Protein AF-A0A925UGK7-F1 (afdb_monomer)

Foldseek 3Di:
DDDDDDDDPPPVVVVVVVVVVVVVVVVVVVVVVVVVVVVVCVVCVVVCVVQPPCLAVDPDDDPPVVDHHCVVVVVVVVVVVVVCCVVVVVVVVVVVCCLPPPDDPVPNVVVVVVVVVVVVDDD

Sequence (123 aa):
MSRPPAPRKSAAWADSVFSFFAHAAAVLTLALLAGIIGSLVIGAAPAIREYGLSFLWRSDWDPVKNSYGGLVMIYGTLMTSLIALIIAVPVSFGIALFLTELSPAWLKRPLGIAVELLAAVPS

Mean predicted aligned error: 9.55 Å

Radius of gyration: 25.14 Å; Cα contacts (8 Å, |Δi|>4): 40; chains: 1; bounding box: 39×37×85 Å

pLDDT: mean 87.25, std 9.52, range [44.91, 98.12]

Secondary structure (DSSP, 8-state):
-PPPPPPP---HHHHHHHHHHHHHHHHHHHHHHHHHHHHHHHHHHHHHHHH-GGGGT---EETTTTEE-SHHHHHHHHHHHHHHHHHHHHHHHHHHHIIIII--HHHHHHHHHHHHHHHHS--

Structure (mmCIF, N/CA/C/O backbone):
data_AF-A0A925UGK7-F1
#
_entry.id   AF-A0A925UGK7-F1
#
loop_
_atom_site.group_PDB
_atom_site.id
_atom_site.type_symbol
_atom_site.label_atom_id
_atom_site.label_alt_id
_atom_site.label_comp_id
_atom_site.label_asym_id
_atom_site.label_entity_id
_atom_site.label_seq_id
_atom_site.pdbx_PDB_ins_code
_atom_site.Cartn_x
_atom_site.Cartn_y
_atom_site.Cartn_z
_atom_site.occupancy
_atom_site.B_iso_or_equiv
_atom_site.auth_seq_id
_atom_site.auth_comp_id
_atom_site.auth_asym_id
_atom_site.auth_atom_id
_atom_site.pdbx_PDB_model_num
ATOM 1 N N . MET A 1 1 ? 6.454 -13.498 -52.686 1.00 60.78 1 MET A N 1
ATOM 2 C CA . MET A 1 1 ? 5.088 -13.580 -52.122 1.00 60.78 1 MET A CA 1
ATOM 3 C C . MET A 1 1 ? 5.035 -14.749 -51.146 1.00 60.78 1 MET A C 1
ATOM 5 O O . MET A 1 1 ? 4.914 -15.889 -51.576 1.00 60.78 1 MET A O 1
ATOM 9 N N . SER A 1 2 ? 5.231 -14.497 -49.851 1.00 71.00 2 SER A N 1
ATOM 10 C CA . SER A 1 2 ? 5.095 -15.504 -48.789 1.00 71.00 2 SER A CA 1
ATOM 11 C C . SER A 1 2 ? 3.617 -15.648 -48.414 1.00 71.00 2 SER A C 1
ATOM 13 O O . SER A 1 2 ? 2.928 -14.654 -48.195 1.00 71.00 2 SER A O 1
ATOM 15 N N . ARG A 1 3 ? 3.105 -16.884 -48.397 1.00 67.12 3 ARG A N 1
ATOM 16 C CA . ARG A 1 3 ? 1.723 -17.178 -47.985 1.00 67.12 3 ARG A CA 1
ATOM 17 C C . ARG A 1 3 ? 1.535 -16.811 -46.504 1.00 67.12 3 ARG A C 1
ATOM 19 O O . ARG A 1 3 ? 2.433 -17.110 -45.715 1.00 67.12 3 ARG A O 1
ATOM 26 N N . PRO A 1 4 ? 0.402 -16.204 -46.111 1.00 73.69 4 PRO A N 1
ATOM 27 C CA . PRO A 1 4 ? 0.128 -15.936 -44.706 1.00 73.69 4 PRO A CA 1
ATOM 28 C C . PRO A 1 4 ? 0.008 -17.259 -43.925 1.00 73.69 4 PRO A C 1
ATOM 30 O O . PRO A 1 4 ? -0.522 -18.239 -44.462 1.00 73.69 4 PRO A O 1
ATOM 33 N N . PRO A 1 5 ? 0.511 -17.320 -42.679 1.00 73.88 5 PRO A N 1
ATOM 34 C CA . PRO A 1 5 ? 0.378 -18.499 -41.834 1.00 73.88 5 PRO A CA 1
ATOM 35 C C . PRO A 1 5 ? -1.102 -18.793 -41.556 1.00 73.88 5 PRO A C 1
ATOM 37 O O . PRO A 1 5 ? -1.892 -17.885 -41.299 1.00 73.88 5 PRO A O 1
ATOM 40 N N . ALA A 1 6 ? -1.480 -20.071 -41.623 1.00 71.31 6 ALA A N 1
ATOM 41 C CA . ALA A 1 6 ? -2.848 -20.504 -41.365 1.00 71.31 6 ALA A CA 1
ATOM 42 C C . ALA A 1 6 ? -3.254 -20.185 -39.910 1.00 71.31 6 ALA A C 1
ATOM 44 O O . ALA A 1 6 ? -2.455 -20.419 -38.996 1.00 71.31 6 ALA A O 1
ATOM 45 N N . PRO A 1 7 ? -4.479 -19.684 -39.667 1.00 66.81 7 PRO A N 1
ATOM 46 C CA . PRO A 1 7 ? -4.941 -19.389 -38.318 1.00 66.81 7 PRO A CA 1
ATOM 47 C C . PRO A 1 7 ? -4.969 -20.681 -37.493 1.00 66.81 7 PRO A C 1
ATOM 49 O O . PRO A 1 7 ? -5.661 -21.644 -37.835 1.00 66.81 7 PRO A O 1
ATOM 52 N N . ARG A 1 8 ? -4.199 -20.713 -36.399 1.00 65.69 8 ARG A N 1
ATOM 53 C CA . ARG A 1 8 ? -4.307 -21.771 -35.388 1.00 65.69 8 ARG A CA 1
ATOM 54 C C . ARG A 1 8 ? -5.726 -21.718 -34.833 1.00 65.69 8 ARG A C 1
ATOM 56 O O . ARG A 1 8 ? -6.124 -20.701 -34.274 1.00 65.69 8 ARG A O 1
ATOM 63 N N . LYS A 1 9 ? -6.485 -22.805 -34.987 1.00 62.62 9 LYS A N 1
ATOM 64 C CA . LYS A 1 9 ? -7.765 -22.975 -34.297 1.00 62.62 9 LYS A CA 1
ATOM 65 C C . LYS A 1 9 ? -7.461 -23.026 -32.801 1.00 62.62 9 LYS A C 1
ATOM 67 O O . LYS A 1 9 ? -7.065 -24.077 -32.303 1.00 62.62 9 LYS A O 1
ATOM 72 N N . SER A 1 10 ? -7.572 -21.884 -32.120 1.00 64.75 10 SER A N 1
ATOM 73 C CA . SER A 1 10 ? -7.660 -21.868 -30.664 1.00 64.75 10 SER A CA 1
ATOM 74 C C . SER A 1 10 ? -8.766 -22.843 -30.288 1.00 64.75 10 SER A C 1
ATOM 76 O O . SER A 1 10 ? -9.865 -22.797 -30.852 1.00 64.75 10 SER A O 1
ATOM 78 N N . ALA A 1 11 ? -8.454 -23.809 -29.434 1.00 75.19 11 ALA A N 1
ATOM 79 C CA . ALA A 1 11 ? -9.460 -24.750 -29.007 1.00 75.19 11 ALA A CA 1
ATOM 80 C C . ALA A 1 11 ? -10.400 -23.983 -28.069 1.00 75.19 11 ALA A C 1
ATOM 82 O O . ALA A 1 11 ? -10.007 -23.647 -26.960 1.00 75.19 11 ALA A O 1
ATOM 83 N N . ALA A 1 12 ? -11.626 -23.683 -28.509 1.00 77.44 12 ALA A N 1
ATOM 84 C CA . ALA A 1 12 ? -12.571 -22.826 -27.777 1.00 77.44 12 ALA A CA 1
ATOM 85 C C . ALA A 1 12 ? -12.832 -23.276 -26.318 1.00 77.44 12 ALA A C 1
ATOM 87 O O . ALA A 1 12 ? -13.182 -22.468 -25.456 1.00 77.44 12 ALA A O 1
ATOM 88 N N . TRP A 1 13 ? -12.623 -24.565 -26.024 1.00 86.06 13 TRP A N 1
ATOM 89 C CA . TRP A 1 13 ? -12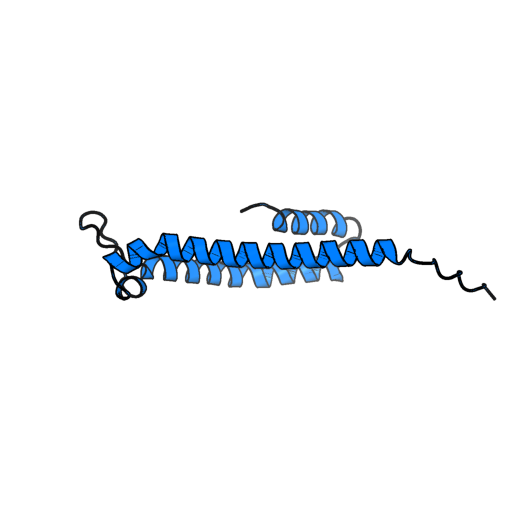.681 -25.109 -24.667 1.00 86.06 13 TRP A CA 1
ATOM 90 C C . TRP A 1 13 ? -11.524 -24.617 -23.784 1.00 86.06 13 TRP A C 1
ATOM 92 O O . TRP A 1 13 ? -11.744 -24.324 -22.613 1.00 86.06 13 TRP A O 1
ATOM 102 N N . ALA A 1 14 ? -10.316 -24.481 -24.337 1.00 87.44 14 ALA A N 1
ATOM 103 C CA . ALA A 1 14 ? -9.142 -23.993 -23.624 1.00 87.44 14 ALA A CA 1
ATOM 104 C C . ALA A 1 14 ? -9.305 -22.513 -23.255 1.00 87.44 14 ALA A C 1
ATOM 106 O O . ALA A 1 14 ? -9.046 -22.145 -22.112 1.00 87.44 14 ALA A O 1
ATOM 107 N N . ASP A 1 15 ? -9.831 -21.696 -24.173 1.00 90.00 15 ASP A N 1
ATOM 108 C CA . ASP A 1 15 ? -10.148 -20.288 -23.897 1.00 90.00 15 ASP A CA 1
ATOM 109 C C . ASP A 1 15 ? -11.210 -20.152 -22.794 1.00 90.00 15 ASP A C 1
ATOM 111 O O . ASP A 1 15 ? -11.089 -19.310 -21.903 1.00 90.00 15 ASP A O 1
ATOM 115 N N . SER A 1 16 ? -12.224 -21.023 -22.800 1.00 88.00 16 SER A N 1
ATOM 116 C CA . SER A 1 16 ? -13.274 -21.031 -21.770 1.00 88.00 16 SER A CA 1
ATOM 117 C C . SER A 1 16 ? -12.726 -21.416 -20.393 1.00 88.00 16 SER A C 1
ATOM 119 O O . SER A 1 16 ? -13.022 -20.756 -19.397 1.00 88.00 16 SER A O 1
ATOM 121 N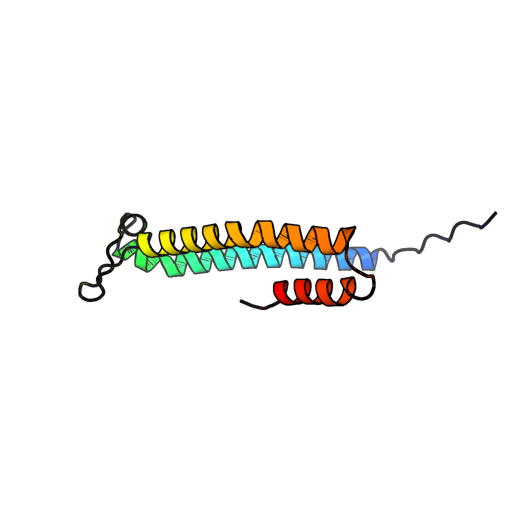 N . VAL A 1 17 ? -11.892 -22.460 -20.331 1.00 94.25 17 VAL A N 1
ATOM 122 C CA . VAL A 1 17 ? -11.243 -22.912 -19.092 1.00 94.25 17 VAL A CA 1
ATOM 123 C C . VAL A 1 17 ? -10.298 -21.838 -18.554 1.00 94.25 17 VAL A C 1
ATOM 125 O O . VAL A 1 17 ? -10.355 -21.510 -17.370 1.00 94.25 17 VAL A O 1
ATOM 128 N N . PHE A 1 18 ? -9.470 -21.242 -19.416 1.00 93.56 18 PHE A N 1
ATOM 129 C CA . PHE A 1 18 ? -8.572 -20.154 -19.036 1.00 93.56 18 PHE A CA 1
ATOM 130 C C . PHE A 1 18 ? -9.344 -18.953 -18.481 1.00 93.56 18 PHE A C 1
ATOM 132 O O . PHE A 1 18 ? -9.010 -18.455 -17.407 1.00 93.56 18 PHE A O 1
ATOM 139 N N . SER A 1 19 ? -10.407 -18.523 -19.168 1.00 92.12 19 SER A N 1
ATOM 140 C CA . SER A 1 19 ? -11.248 -17.409 -18.722 1.00 92.12 19 SER A CA 1
ATOM 141 C C . SER A 1 19 ? -11.881 -17.678 -17.355 1.00 92.12 19 SER A C 1
ATOM 143 O O . SER A 1 19 ? -11.882 -16.791 -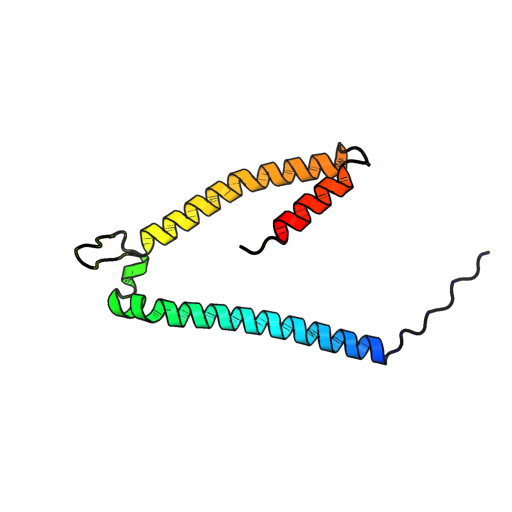16.501 1.00 92.12 19 SER A O 1
ATOM 145 N N . PHE A 1 20 ? -12.358 -18.903 -17.110 1.00 96.56 20 PHE A N 1
ATOM 146 C CA . PHE A 1 20 ? -12.898 -19.296 -15.809 1.00 96.56 20 PHE A CA 1
ATOM 147 C C . PHE A 1 20 ? -11.848 -19.191 -14.697 1.00 96.56 20 PHE A C 1
ATOM 149 O O . PHE A 1 20 ? -12.112 -18.563 -13.674 1.00 96.56 20 PHE A O 1
ATOM 156 N N . PHE A 1 21 ? -10.646 -19.744 -14.898 1.00 97.56 21 PHE A N 1
ATOM 157 C CA . PHE A 1 21 ? -9.566 -19.648 -13.910 1.00 97.56 21 PHE A CA 1
ATOM 158 C C . PHE A 1 21 ? -9.116 -18.205 -13.677 1.00 97.56 21 PHE A C 1
ATOM 160 O O . PHE A 1 21 ? -8.902 -17.818 -12.530 1.00 97.56 21 PHE A O 1
ATOM 167 N N . ALA A 1 22 ? -9.014 -17.395 -14.733 1.00 96.31 22 ALA A N 1
ATOM 168 C CA . ALA A 1 22 ? -8.665 -15.983 -14.620 1.00 96.31 22 ALA A CA 1
ATOM 169 C C . ALA A 1 22 ? -9.709 -15.204 -13.801 1.00 96.31 22 ALA A C 1
ATOM 171 O O . ALA A 1 22 ? -9.348 -14.460 -12.888 1.00 96.31 22 ALA A O 1
ATOM 172 N N . HIS A 1 23 ? -11.003 -15.425 -14.058 1.00 96.38 23 HIS A N 1
ATOM 173 C CA . HIS A 1 23 ? -12.081 -14.826 -13.267 1.00 96.38 23 HIS A CA 1
ATOM 174 C C . HIS A 1 23 ? -12.078 -15.331 -11.823 1.00 96.38 23 HIS A C 1
ATOM 176 O O . HIS A 1 23 ? -12.202 -14.529 -10.900 1.00 96.38 23 HIS A O 1
ATOM 182 N N . ALA A 1 24 ? -11.893 -16.634 -11.605 1.00 97.69 24 ALA A N 1
ATOM 183 C CA . ALA A 1 24 ? -11.813 -17.210 -10.269 1.00 97.69 24 ALA A CA 1
ATOM 184 C C . ALA A 1 24 ? -10.637 -16.627 -9.471 1.00 97.69 24 ALA A C 1
ATOM 186 O O . ALA A 1 24 ? -10.813 -16.278 -8.308 1.00 97.69 24 ALA A O 1
ATOM 187 N N . ALA A 1 25 ? -9.468 -16.448 -10.093 1.00 97.31 25 ALA A N 1
ATOM 188 C CA . ALA A 1 25 ? -8.304 -15.820 -9.470 1.00 97.31 25 ALA A CA 1
ATOM 189 C C . ALA A 1 25 ? -8.556 -14.344 -9.120 1.00 97.31 25 ALA A C 1
ATOM 191 O O . ALA A 1 25 ? -8.188 -13.896 -8.031 1.00 97.31 25 ALA A O 1
ATOM 192 N N . ALA A 1 26 ? -9.228 -13.596 -10.001 1.00 97.12 26 ALA A N 1
ATOM 193 C CA . ALA A 1 26 ? -9.613 -12.213 -9.732 1.00 97.12 26 ALA A CA 1
ATOM 194 C C . ALA A 1 26 ? -10.599 -12.121 -8.555 1.00 97.12 26 ALA A C 1
ATOM 196 O O . ALA A 1 26 ? -10.378 -11.352 -7.620 1.00 97.12 26 ALA A O 1
ATOM 197 N N . VAL A 1 27 ? -11.649 -12.952 -8.555 1.00 97.94 27 VAL A N 1
ATOM 198 C CA . VAL A 1 27 ? -12.635 -13.021 -7.464 1.00 97.94 27 VAL A CA 1
ATOM 199 C C . VAL A 1 27 ? -11.978 -13.452 -6.156 1.00 97.94 27 VAL A C 1
ATOM 201 O O . VAL A 1 27 ? -12.244 -12.848 -5.122 1.00 97.94 27 VAL A O 1
ATOM 204 N N . LEU A 1 28 ? -11.087 -14.445 -6.191 1.00 97.88 28 LEU A N 1
ATOM 205 C CA . LEU A 1 28 ? -10.343 -14.900 -5.020 1.00 97.88 28 LEU A CA 1
ATOM 206 C C . LEU A 1 28 ? -9.476 -13.778 -4.444 1.00 97.88 28 LEU A C 1
ATOM 208 O O . LEU A 1 28 ? -9.510 -13.548 -3.242 1.00 97.88 28 LEU A O 1
ATOM 212 N N . THR A 1 29 ? -8.742 -13.051 -5.288 1.00 96.69 29 THR A N 1
ATOM 213 C CA . THR A 1 29 ? -7.915 -11.913 -4.854 1.00 96.69 29 THR A CA 1
ATOM 214 C C . THR A 1 29 ? -8.766 -10.832 -4.188 1.00 96.69 29 THR A C 1
ATOM 216 O O . THR A 1 29 ? -8.419 -10.345 -3.113 1.00 96.69 29 THR A O 1
ATOM 219 N N . LEU A 1 30 ? -9.915 -10.489 -4.780 1.00 97.38 30 LEU A N 1
ATOM 220 C CA . LEU A 1 30 ? -10.853 -9.529 -4.191 1.00 97.38 30 LEU A CA 1
ATOM 221 C C . LEU A 1 30 ? -11.435 -10.032 -2.864 1.00 97.38 30 LEU A C 1
ATOM 223 O O . LEU A 1 30 ? -11.529 -9.266 -1.906 1.00 97.38 30 LEU A O 1
ATOM 227 N N . ALA A 1 31 ? -11.790 -11.315 -2.781 1.00 98.00 31 ALA A N 1
ATOM 228 C CA . ALA A 1 31 ? -12.298 -11.932 -1.561 1.00 98.00 31 ALA A CA 1
ATOM 229 C C . ALA A 1 31 ? -11.240 -11.953 -0.448 1.00 98.00 31 ALA A C 1
ATOM 231 O O . ALA A 1 31 ? -11.561 -11.659 0.701 1.00 98.00 31 ALA A O 1
ATOM 232 N N . LEU A 1 32 ? -9.978 -12.238 -0.782 1.00 97.56 32 LEU A N 1
ATOM 233 C CA . LEU A 1 32 ? -8.856 -12.163 0.153 1.00 97.56 32 LEU A CA 1
ATOM 234 C C . LEU A 1 32 ? -8.648 -10.736 0.654 1.00 97.56 32 LEU A C 1
ATOM 236 O O . LEU A 1 32 ? -8.524 -10.538 1.858 1.00 97.56 32 LEU A O 1
ATOM 240 N N . LEU A 1 33 ? -8.676 -9.737 -0.233 1.00 97.31 33 LEU A N 1
ATOM 241 C CA . LEU A 1 33 ? -8.574 -8.331 0.159 1.00 97.31 33 LEU A CA 1
ATOM 242 C C . LEU A 1 33 ? -9.703 -7.940 1.126 1.00 97.31 33 LEU A C 1
ATOM 244 O O . LEU A 1 33 ? -9.444 -7.356 2.177 1.00 97.31 33 LEU A O 1
ATOM 248 N N . ALA A 1 34 ? -10.945 -8.314 0.811 1.00 97.50 34 ALA A N 1
ATOM 249 C CA . ALA A 1 34 ? -12.088 -8.094 1.692 1.00 97.50 34 ALA A CA 1
ATOM 250 C C . ALA A 1 34 ? -11.930 -8.826 3.038 1.00 97.50 34 ALA A C 1
ATOM 252 O O . ALA A 1 34 ? -12.234 -8.258 4.086 1.00 97.50 34 ALA A O 1
ATOM 253 N N . GLY A 1 35 ? -11.404 -10.053 3.024 1.00 97.56 35 GLY A N 1
ATOM 254 C CA . GLY A 1 35 ? -11.097 -10.834 4.220 1.00 97.56 35 GLY A CA 1
ATOM 255 C C . GLY A 1 35 ? -10.034 -10.178 5.101 1.00 97.56 35 GLY A C 1
ATOM 256 O O . GLY A 1 35 ? -10.223 -10.090 6.312 1.00 97.56 35 GLY A O 1
ATOM 257 N N . ILE A 1 36 ? -8.958 -9.652 4.509 1.00 96.81 36 ILE A N 1
ATOM 258 C CA . ILE A 1 36 ? -7.905 -8.910 5.219 1.00 96.81 36 ILE A CA 1
ATOM 259 C C . ILE A 1 36 ? -8.489 -7.651 5.865 1.00 96.81 36 ILE A C 1
ATOM 261 O O . ILE A 1 36 ? -8.260 -7.410 7.050 1.00 96.81 36 ILE A O 1
ATOM 265 N N . ILE A 1 37 ? -9.291 -6.878 5.125 1.00 96.06 37 ILE A N 1
ATOM 266 C CA . ILE A 1 37 ? -9.969 -5.688 5.659 1.00 96.06 37 ILE A CA 1
ATOM 267 C C . ILE A 1 37 ? -10.886 -6.076 6.825 1.00 96.06 37 ILE A C 1
ATOM 269 O O . ILE A 1 37 ? -10.824 -5.461 7.888 1.00 96.06 37 ILE A O 1
ATOM 273 N N . GLY A 1 38 ? -11.699 -7.123 6.661 1.00 96.94 38 GLY A N 1
ATOM 274 C CA . GLY A 1 38 ? -12.577 -7.628 7.717 1.00 96.94 38 GLY A CA 1
ATOM 275 C C . GLY A 1 38 ? -11.802 -8.060 8.963 1.00 96.94 38 GLY A C 1
ATOM 276 O O . GLY A 1 38 ? -12.145 -7.656 10.073 1.00 96.94 38 GLY A O 1
ATOM 277 N N . SER A 1 39 ? -10.715 -8.811 8.785 1.00 95.75 39 SER A N 1
ATOM 278 C CA . SER A 1 39 ? -9.825 -9.236 9.869 1.00 95.75 39 SER A CA 1
ATOM 279 C C . SER A 1 39 ? -9.217 -8.045 10.608 1.00 95.75 39 SER A C 1
ATOM 281 O O . SER A 1 39 ? -9.171 -8.046 11.838 1.00 95.75 39 SER A O 1
ATOM 283 N N . LEU A 1 40 ? -8.778 -7.014 9.882 1.00 93.88 40 LEU A N 1
ATOM 284 C CA . LEU A 1 40 ? -8.203 -5.808 10.471 1.00 93.88 40 LEU A CA 1
ATOM 285 C C . LEU A 1 40 ? -9.241 -5.037 11.295 1.00 93.88 40 LEU A C 1
ATOM 287 O O . LEU A 1 40 ? -8.949 -4.622 12.413 1.00 93.88 40 LEU A O 1
ATOM 291 N N . VAL A 1 41 ? -10.464 -4.889 10.780 1.00 92.00 41 VAL A N 1
ATOM 292 C CA . VAL A 1 41 ? -11.560 -4.213 11.492 1.00 92.00 41 VAL A CA 1
ATOM 293 C C . VAL A 1 41 ? -11.934 -4.967 12.767 1.00 92.00 41 VAL A C 1
ATOM 295 O O . VAL A 1 41 ? -12.078 -4.348 13.820 1.00 92.00 41 VAL A O 1
ATOM 298 N N . ILE A 1 42 ? -12.052 -6.297 12.703 1.00 94.69 42 ILE A N 1
ATOM 299 C CA . ILE A 1 42 ? -12.362 -7.131 13.873 1.00 94.69 42 ILE A CA 1
ATOM 300 C C . ILE A 1 42 ? -11.229 -7.053 14.905 1.00 94.69 42 ILE A C 1
ATOM 302 O O . ILE A 1 42 ? -11.505 -6.880 16.090 1.00 94.69 42 ILE A O 1
ATOM 306 N N . GLY A 1 43 ? -9.969 -7.122 14.465 1.00 89.88 43 GLY A N 1
ATOM 307 C CA . GLY A 1 43 ? -8.798 -7.016 15.339 1.00 89.88 43 GLY A CA 1
ATOM 308 C C . GLY A 1 43 ? -8.634 -5.636 15.985 1.00 89.88 43 GLY A C 1
ATOM 309 O O . GLY A 1 43 ? -8.219 -5.546 17.137 1.00 89.88 43 GLY A O 1
ATOM 310 N N . ALA A 1 44 ? -9.003 -4.561 15.283 1.00 86.88 44 ALA A N 1
ATOM 311 C CA . ALA A 1 44 ? -8.931 -3.190 15.792 1.00 86.88 44 ALA A CA 1
ATOM 312 C C . ALA A 1 44 ? -10.138 -2.790 16.663 1.00 86.88 44 ALA A C 1
ATOM 314 O O . ALA A 1 44 ? -10.045 -1.849 17.455 1.00 86.88 44 ALA A O 1
ATOM 315 N N . ALA A 1 45 ? -11.274 -3.487 16.546 1.00 87.81 45 ALA A N 1
ATOM 316 C CA . ALA A 1 45 ? -12.507 -3.135 17.247 1.00 87.81 45 ALA A CA 1
ATOM 317 C C . ALA A 1 45 ? -12.371 -3.047 18.784 1.00 87.81 45 ALA A C 1
ATOM 319 O O . ALA A 1 45 ? -12.918 -2.094 19.343 1.00 87.81 45 ALA A O 1
ATOM 320 N N . PRO A 1 46 ? -11.663 -3.953 19.493 1.00 87.12 46 PRO A N 1
ATOM 321 C CA . PRO A 1 46 ? -11.470 -3.839 20.940 1.00 87.12 46 PRO A CA 1
ATOM 322 C C . PRO A 1 46 ? -10.752 -2.548 21.347 1.00 87.12 46 PRO A C 1
ATOM 324 O O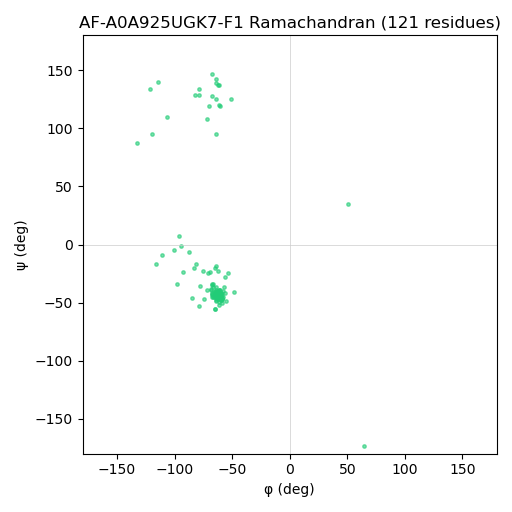 . PRO A 1 46 ? -11.190 -1.877 22.276 1.00 87.12 46 PRO A O 1
ATOM 327 N N . ALA A 1 47 ? -9.714 -2.146 20.605 1.00 82.19 47 ALA A N 1
ATOM 328 C CA . ALA A 1 47 ? -8.977 -0.912 20.878 1.00 82.19 47 ALA A CA 1
ATOM 329 C C . ALA A 1 47 ? -9.861 0.333 20.695 1.00 82.19 47 ALA A C 1
ATOM 331 O O . ALA A 1 47 ? -9.846 1.241 21.522 1.00 82.19 47 ALA A O 1
ATOM 332 N N . ILE A 1 48 ? -10.690 0.355 19.646 1.00 84.75 48 ILE A N 1
ATOM 333 C CA . ILE A 1 48 ? -11.631 1.459 19.404 1.00 84.75 48 ILE A CA 1
ATOM 334 C C . ILE A 1 48 ? -12.727 1.498 20.478 1.00 84.75 48 ILE A C 1
ATOM 336 O O . ILE A 1 48 ? -13.169 2.579 20.854 1.00 84.75 48 ILE A O 1
ATOM 340 N N . ARG A 1 49 ? -13.176 0.342 20.983 1.00 85.69 49 ARG A N 1
ATOM 341 C CA . ARG A 1 49 ? -14.172 0.277 22.065 1.00 85.69 49 ARG A CA 1
ATOM 342 C C . ARG A 1 49 ? -13.620 0.790 23.395 1.00 85.69 49 ARG A C 1
ATOM 344 O O . ARG A 1 49 ? -14.348 1.486 24.090 1.00 85.69 49 ARG A O 1
ATOM 351 N N . GLU A 1 50 ? -12.363 0.485 23.710 1.00 83.44 50 GLU A N 1
ATOM 352 C CA . GLU A 1 50 ? -11.712 0.893 24.963 1.00 83.44 50 GLU A CA 1
ATOM 353 C C . GLU A 1 50 ? -11.348 2.389 24.973 1.00 83.44 50 GLU A C 1
ATOM 355 O O . GLU A 1 50 ? -11.655 3.113 25.916 1.00 83.44 50 GLU A O 1
ATOM 360 N N . TYR A 1 51 ? -10.736 2.886 23.893 1.00 80.31 51 TYR A N 1
ATOM 361 C CA . TYR A 1 51 ? -10.194 4.253 23.821 1.00 80.31 51 TYR A CA 1
ATOM 362 C C . TYR A 1 51 ? -11.100 5.247 23.066 1.00 80.31 51 TYR A C 1
ATOM 364 O O . TYR A 1 51 ? -10.826 6.457 22.999 1.00 80.31 51 TYR A O 1
ATOM 372 N N . GLY A 1 52 ? -12.195 4.754 22.484 1.00 82.75 52 GLY A N 1
ATOM 373 C CA . GLY A 1 52 ? -13.096 5.517 21.627 1.00 82.75 52 GLY A CA 1
ATOM 374 C C . GLY A 1 52 ? -12.433 5.998 20.332 1.00 82.75 52 GLY A C 1
ATOM 375 O O . GLY A 1 52 ? -11.268 5.732 20.041 1.00 82.75 52 GLY A O 1
ATOM 376 N N . LEU A 1 53 ? -13.160 6.812 19.562 1.00 83.38 53 LEU A N 1
ATOM 377 C CA . LEU A 1 53 ? -12.616 7.468 18.360 1.00 83.38 53 LEU A CA 1
ATOM 378 C C . LEU A 1 53 ? -11.484 8.459 18.680 1.00 83.38 53 LEU A C 1
ATOM 380 O O . LEU A 1 53 ? -10.685 8.791 17.805 1.00 83.38 53 LEU A O 1
ATOM 384 N N . SER A 1 54 ? -11.380 8.896 19.942 1.00 83.31 54 SER A N 1
ATOM 385 C CA . SER A 1 54 ? -10.295 9.768 20.401 1.00 83.31 54 SER A CA 1
ATOM 386 C C . SER A 1 54 ? -8.915 9.118 20.273 1.00 83.31 54 SER A C 1
ATOM 388 O O . SER A 1 54 ? -7.930 9.833 20.112 1.00 83.31 54 SER A O 1
ATOM 390 N N . PHE A 1 55 ? -8.848 7.780 20.242 1.00 83.88 55 PHE A N 1
ATOM 391 C CA . PHE A 1 55 ? -7.632 7.012 19.974 1.00 83.88 55 PHE A CA 1
ATOM 392 C C . PHE A 1 55 ? -6.870 7.511 18.741 1.00 83.88 55 PHE A C 1
ATOM 394 O O . PHE A 1 55 ? -5.650 7.618 18.776 1.00 83.88 55 PHE A O 1
ATOM 401 N N . LEU A 1 56 ? -7.578 7.870 17.667 1.00 84.75 56 LEU A N 1
ATOM 402 C CA . LEU A 1 56 ? -6.967 8.286 16.402 1.00 84.75 56 LEU A CA 1
ATOM 403 C C . LEU A 1 56 ? -6.259 9.654 16.485 1.00 84.75 56 LEU A C 1
ATOM 405 O O . LEU A 1 56 ? -5.344 9.902 15.706 1.00 84.75 56 LEU A O 1
ATOM 409 N N . TRP A 1 57 ? -6.649 10.518 17.431 1.00 85.12 57 TRP A N 1
ATOM 410 C CA . TRP A 1 57 ? -6.086 11.868 17.609 1.00 85.12 57 TRP A CA 1
ATOM 411 C C . TRP A 1 57 ? -5.249 12.033 18.881 1.00 85.12 57 TRP A C 1
ATOM 413 O O . TRP A 1 57 ? -4.582 13.053 19.037 1.00 85.12 57 TRP A O 1
ATOM 423 N N . ARG A 1 58 ? -5.248 11.058 19.795 1.00 85.31 58 ARG A N 1
ATOM 424 C CA . ARG A 1 58 ? -4.381 11.100 20.976 1.00 85.31 58 ARG A CA 1
ATOM 425 C C . ARG A 1 58 ? -2.962 10.683 20.623 1.00 85.31 58 ARG A C 1
ATOM 427 O O . ARG A 1 58 ? -2.747 9.657 19.978 1.00 85.31 58 ARG A O 1
ATOM 434 N N . SER A 1 59 ? -1.999 11.461 21.104 1.00 85.12 59 SER A N 1
ATOM 435 C CA . SER A 1 59 ? -0.568 11.154 21.035 1.00 85.12 59 SER A CA 1
ATOM 436 C C . SER A 1 59 ? -0.036 10.461 22.293 1.00 85.12 59 SER A C 1
ATOM 438 O O . SER A 1 59 ? 1.153 10.166 22.364 1.00 85.12 59 SER A O 1
ATOM 440 N N . ASP A 1 60 ? -0.886 10.241 23.297 1.00 85.38 60 ASP A N 1
ATOM 441 C CA . ASP A 1 60 ? -0.477 9.685 24.583 1.00 85.38 60 ASP A CA 1
ATOM 442 C C . ASP A 1 60 ? -0.035 8.228 24.423 1.00 85.38 60 ASP A C 1
ATOM 444 O O . ASP A 1 60 ? -0.770 7.401 23.890 1.00 85.38 60 ASP A O 1
ATOM 448 N N . TRP A 1 61 ? 1.155 7.896 24.910 1.00 81.88 61 TRP A N 1
ATOM 449 C CA . TRP A 1 61 ? 1.624 6.517 24.990 1.00 81.88 61 TRP A CA 1
ATOM 450 C C . TRP A 1 61 ? 2.205 6.283 26.381 1.00 81.88 61 TRP A C 1
ATOM 452 O O . TRP A 1 61 ? 3.393 6.492 26.617 1.00 81.88 61 TRP A O 1
ATOM 462 N N . ASP A 1 62 ? 1.341 5.894 27.318 1.00 84.56 62 ASP A N 1
ATOM 463 C CA . ASP A 1 62 ? 1.696 5.610 28.708 1.00 84.56 62 ASP A CA 1
ATOM 464 C C . ASP A 1 62 ? 1.358 4.142 29.038 1.00 84.56 62 ASP A C 1
ATOM 466 O O . ASP A 1 62 ? 0.218 3.829 29.407 1.00 84.56 62 ASP A O 1
ATOM 470 N N . PRO A 1 63 ? 2.344 3.228 28.922 1.00 82.50 63 PRO A N 1
ATOM 471 C CA . PRO A 1 63 ? 2.169 1.815 29.248 1.00 82.50 63 PRO A CA 1
ATOM 472 C C . PRO A 1 63 ? 1.889 1.559 30.731 1.00 82.50 63 PRO A C 1
ATOM 474 O O . PRO A 1 63 ? 1.370 0.504 31.073 1.00 82.50 63 PRO A O 1
ATOM 477 N N . VAL A 1 64 ? 2.235 2.500 31.618 1.00 87.19 64 VAL A N 1
ATOM 478 C CA . VAL A 1 64 ? 2.021 2.362 33.066 1.00 87.19 64 VAL A CA 1
ATOM 479 C C . VAL A 1 64 ? 0.557 2.630 33.408 1.00 87.19 64 VAL A C 1
ATOM 481 O O . VAL A 1 64 ? -0.008 1.972 34.278 1.00 87.19 64 VAL A O 1
ATOM 484 N N . LYS A 1 65 ? -0.080 3.570 32.702 1.00 84.06 65 LYS A N 1
ATOM 485 C CA . LYS A 1 65 ? -1.495 3.929 32.891 1.00 84.06 65 LYS A CA 1
ATOM 486 C C . LYS A 1 65 ? -2.453 3.231 31.922 1.00 84.06 65 LYS A C 1
ATOM 488 O O . LYS A 1 65 ? -3.629 3.582 31.907 1.00 84.06 65 LYS A O 1
ATOM 493 N N . ASN A 1 66 ? -1.975 2.274 31.118 1.00 79.00 66 ASN A N 1
ATOM 494 C CA . ASN A 1 66 ? -2.740 1.630 30.038 1.00 79.00 66 ASN A CA 1
ATOM 495 C C . ASN A 1 66 ? -3.421 2.643 29.095 1.00 79.00 66 ASN A C 1
ATOM 497 O O . ASN A 1 66 ? -4.531 2.411 28.617 1.00 79.00 66 ASN A O 1
ATOM 501 N N . SER A 1 67 ? -2.774 3.783 28.840 1.00 79.81 67 SER A N 1
ATOM 502 C CA . SER A 1 67 ? -3.297 4.833 27.964 1.00 79.81 67 SER A CA 1
ATOM 503 C C . SER A 1 67 ? -2.517 4.833 26.659 1.00 79.81 67 SER A C 1
ATOM 505 O O . SER A 1 67 ? -1.356 5.243 26.632 1.00 79.81 67 SER A O 1
ATOM 507 N N . TYR A 1 68 ? -3.165 4.408 25.576 1.00 82.31 68 TYR A N 1
ATOM 508 C CA . TYR A 1 68 ? -2.557 4.344 24.251 1.00 82.31 68 TYR A CA 1
ATOM 509 C C . TYR A 1 68 ? -3.333 5.201 23.256 1.00 82.31 68 TYR A C 1
ATOM 511 O O . TYR A 1 68 ? -4.559 5.147 23.175 1.00 82.31 68 TYR A O 1
ATOM 519 N N . GLY A 1 69 ? -2.595 5.980 22.480 1.00 85.69 69 GLY A N 1
ATOM 520 C CA . GLY A 1 69 ? -3.065 6.766 21.357 1.00 85.69 69 GLY A CA 1
ATOM 521 C C . GLY A 1 69 ? -2.470 6.241 20.054 1.00 85.69 69 GLY A C 1
ATOM 522 O O . GLY A 1 69 ? -1.301 5.862 19.982 1.00 85.69 69 GLY A O 1
ATOM 523 N N . GLY A 1 70 ? -3.286 6.215 19.007 1.00 87.62 70 GLY A N 1
ATOM 524 C CA . GLY A 1 70 ? -2.904 5.764 17.674 1.00 87.62 70 GLY A CA 1
ATOM 525 C C . GLY A 1 70 ? -2.168 6.821 16.855 1.00 87.62 70 GLY A C 1
ATOM 526 O O . GLY A 1 70 ? -1.503 6.463 15.882 1.00 87.62 70 GLY A O 1
ATOM 527 N N . LEU A 1 71 ? -2.237 8.106 17.234 1.00 89.62 71 LEU A N 1
ATOM 528 C CA . LEU A 1 71 ? -1.712 9.197 16.407 1.00 89.62 71 LEU A CA 1
ATOM 529 C C . LEU A 1 71 ? -0.202 9.075 16.176 1.00 89.62 71 LEU A C 1
ATOM 531 O O . LEU A 1 71 ? 0.259 9.312 15.064 1.00 89.62 71 LEU A O 1
ATOM 535 N N . VAL A 1 72 ? 0.563 8.663 17.193 1.00 90.06 72 VAL A N 1
ATOM 536 C CA . VAL A 1 72 ? 2.023 8.493 17.077 1.00 90.06 72 VAL A CA 1
ATOM 537 C C . VAL A 1 72 ? 2.370 7.425 16.039 1.00 90.06 72 VAL A C 1
ATOM 539 O O . VAL A 1 7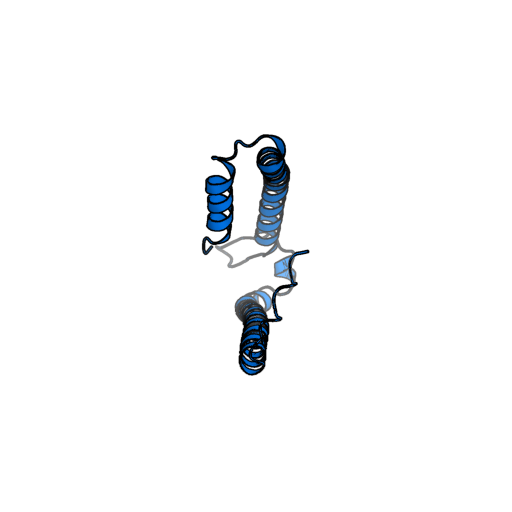2 ? 3.243 7.649 15.202 1.00 90.06 72 VAL A O 1
ATOM 542 N N . MET A 1 73 ? 1.655 6.296 16.035 1.00 90.62 73 MET A N 1
ATOM 543 C CA . MET A 1 73 ? 1.900 5.212 15.076 1.00 90.62 73 MET A CA 1
ATOM 544 C C . MET A 1 73 ? 1.448 5.571 13.661 1.00 90.62 73 MET A C 1
ATOM 546 O O . MET A 1 73 ? 2.155 5.269 12.696 1.00 90.62 73 MET A O 1
ATOM 550 N N . ILE A 1 74 ? 0.310 6.261 13.526 1.00 91.62 74 ILE A N 1
ATOM 551 C CA . ILE A 1 74 ? -0.175 6.767 12.234 1.00 91.62 74 ILE A CA 1
ATOM 552 C C . ILE A 1 74 ? 0.835 7.762 11.661 1.00 91.62 74 ILE A C 1
ATOM 554 O O . ILE A 1 74 ? 1.288 7.606 10.529 1.00 91.62 74 ILE A O 1
ATOM 558 N N . TYR A 1 75 ? 1.229 8.757 12.455 1.00 93.12 75 TYR A N 1
ATOM 559 C CA . TYR A 1 75 ? 2.179 9.781 12.040 1.00 93.12 75 TYR A CA 1
ATOM 560 C C . TYR A 1 75 ? 3.538 9.181 11.675 1.00 93.12 75 TYR A C 1
ATOM 562 O O . TYR A 1 75 ? 4.077 9.498 10.616 1.00 93.12 75 TYR A O 1
ATOM 570 N N . GLY A 1 76 ? 4.062 8.276 12.507 1.00 93.31 76 GLY A N 1
ATOM 571 C CA . GLY A 1 76 ? 5.313 7.573 12.241 1.00 93.31 76 GLY A CA 1
ATOM 572 C C . GLY A 1 76 ? 5.279 6.845 10.900 1.00 93.31 76 GLY A C 1
ATOM 573 O O . GLY A 1 76 ? 6.166 7.051 10.080 1.00 93.31 76 GLY A O 1
ATOM 574 N N . THR A 1 77 ? 4.218 6.077 10.637 1.00 95.06 77 THR A N 1
ATOM 575 C CA . THR A 1 77 ? 4.047 5.334 9.377 1.00 95.06 77 THR A CA 1
ATOM 576 C C . THR A 1 77 ? 3.942 6.264 8.167 1.00 95.06 77 THR A C 1
ATOM 578 O O . THR A 1 77 ? 4.543 6.000 7.126 1.00 95.06 77 THR A O 1
ATOM 581 N N . LEU A 1 78 ? 3.204 7.371 8.288 1.00 96.56 78 LEU A N 1
ATOM 582 C CA . LEU A 1 78 ? 3.059 8.344 7.204 1.00 96.56 78 LEU A CA 1
ATOM 583 C C . LEU A 1 78 ? 4.379 9.051 6.899 1.00 96.56 78 LEU A C 1
ATOM 585 O O . LEU A 1 78 ? 4.747 9.171 5.733 1.00 96.56 78 LEU A O 1
ATOM 589 N N . MET A 1 79 ? 5.108 9.495 7.924 1.00 97.25 79 MET A N 1
ATOM 590 C CA . MET A 1 79 ? 6.385 10.180 7.736 1.00 97.25 79 MET A CA 1
ATOM 591 C C . MET A 1 79 ? 7.459 9.248 7.185 1.00 97.25 79 MET A C 1
ATOM 593 O O . MET A 1 79 ? 8.169 9.632 6.258 1.00 97.25 79 MET A O 1
ATOM 597 N N . THR A 1 80 ? 7.565 8.019 7.695 1.00 96.81 80 THR A N 1
ATOM 598 C CA . THR A 1 80 ? 8.534 7.048 7.168 1.00 96.81 80 THR A CA 1
ATOM 599 C C . THR A 1 80 ? 8.220 6.684 5.722 1.00 96.81 80 THR A C 1
ATOM 601 O O . THR A 1 80 ? 9.125 6.703 4.892 1.00 96.81 80 THR A O 1
ATOM 604 N N . SER A 1 81 ? 6.947 6.451 5.386 1.00 96.94 81 SER A N 1
ATOM 605 C CA . SER A 1 81 ? 6.520 6.172 4.008 1.00 96.94 81 SER A CA 1
ATOM 606 C C . SER A 1 81 ? 6.771 7.359 3.078 1.00 96.94 81 SER A C 1
ATOM 608 O O . SER A 1 81 ? 7.217 7.177 1.948 1.00 96.94 81 SER A O 1
ATOM 610 N N . LEU A 1 82 ? 6.537 8.585 3.552 1.00 98.00 82 LEU A N 1
ATOM 611 C CA . LEU A 1 82 ? 6.792 9.802 2.785 1.00 98.00 82 LEU A CA 1
ATOM 612 C C . LEU A 1 82 ? 8.284 9.976 2.487 1.00 98.00 82 LEU A C 1
ATOM 614 O O . LEU A 1 82 ? 8.657 10.200 1.338 1.00 98.00 82 LEU A O 1
ATOM 618 N N . ILE A 1 83 ? 9.141 9.835 3.500 1.00 97.50 83 ILE A N 1
ATOM 619 C CA . ILE A 1 83 ? 10.598 9.910 3.330 1.00 97.50 83 ILE A CA 1
ATOM 620 C C . ILE A 1 83 ? 11.075 8.801 2.385 1.00 97.50 83 ILE A C 1
ATOM 622 O O . ILE A 1 83 ? 11.863 9.066 1.476 1.00 97.50 83 ILE A O 1
ATOM 626 N N . ALA A 1 84 ? 10.561 7.57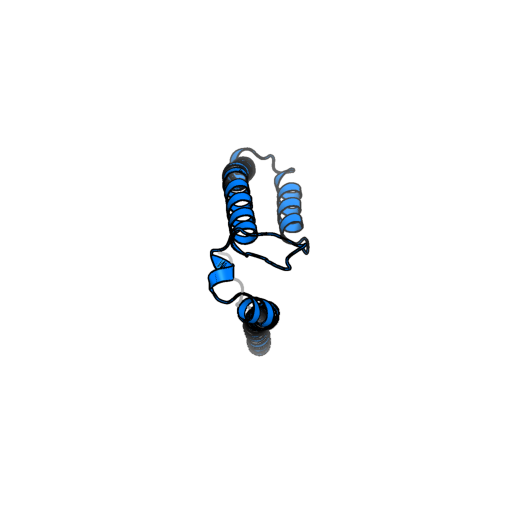9 2.551 1.00 96.62 84 ALA A N 1
ATOM 627 C CA . ALA A 1 84 ? 10.875 6.461 1.672 1.00 96.62 84 ALA A CA 1
ATOM 628 C C . ALA A 1 84 ? 10.506 6.770 0.215 1.00 96.62 84 ALA A C 1
ATOM 630 O O . ALA A 1 84 ? 11.331 6.557 -0.666 1.00 96.62 84 ALA A O 1
ATOM 631 N N . LEU A 1 85 ? 9.323 7.335 -0.048 1.00 97.06 85 LEU A N 1
ATOM 632 C CA . LEU A 1 85 ? 8.899 7.737 -1.393 1.00 97.06 85 LEU A CA 1
ATOM 633 C C . LEU A 1 85 ? 9.784 8.838 -1.981 1.00 97.06 85 LEU A C 1
ATOM 635 O O . LEU A 1 85 ? 10.190 8.735 -3.137 1.00 97.06 85 LEU A O 1
ATOM 639 N N . ILE A 1 86 ? 10.118 9.863 -1.193 1.00 98.12 86 ILE A N 1
ATOM 640 C CA . ILE A 1 86 ? 10.986 10.969 -1.627 1.00 98.12 86 ILE A CA 1
ATOM 641 C C . ILE A 1 86 ? 12.344 10.450 -2.105 1.00 98.12 86 ILE A C 1
ATOM 643 O O . ILE A 1 86 ? 12.895 10.988 -3.061 1.00 98.12 86 ILE A O 1
ATOM 647 N N . ILE A 1 87 ? 12.879 9.408 -1.469 1.00 97.19 87 ILE A N 1
ATOM 648 C CA . ILE A 1 87 ? 14.168 8.814 -1.839 1.00 97.19 87 ILE A CA 1
ATOM 649 C C . ILE A 1 87 ? 14.000 7.787 -2.968 1.00 97.19 87 ILE A C 1
ATOM 651 O O . ILE A 1 87 ? 14.750 7.804 -3.943 1.00 97.19 87 ILE A O 1
ATOM 655 N N . ALA A 1 88 ? 13.014 6.896 -2.862 1.00 94.88 88 ALA A N 1
ATOM 656 C CA . ALA A 1 88 ? 12.823 5.786 -3.790 1.00 94.88 88 ALA A CA 1
ATOM 657 C C . ALA A 1 88 ? 12.433 6.256 -5.195 1.00 94.88 88 ALA A C 1
ATOM 659 O O . ALA A 1 88 ? 12.879 5.665 -6.177 1.00 94.88 88 ALA A O 1
ATOM 660 N N . VAL A 1 89 ? 11.634 7.321 -5.314 1.00 96.44 89 VAL A N 1
ATOM 661 C CA . VAL A 1 89 ? 11.149 7.807 -6.612 1.00 96.44 89 VAL A CA 1
ATOM 662 C C . VAL A 1 89 ? 12.299 8.314 -7.500 1.00 96.44 89 VAL A C 1
ATOM 664 O O . VAL A 1 89 ? 12.461 7.769 -8.594 1.00 96.44 89 VAL A O 1
ATOM 667 N N . PRO A 1 90 ? 13.154 9.269 -7.075 1.00 96.00 90 PRO A N 1
ATOM 668 C CA . PRO A 1 90 ? 14.303 9.706 -7.871 1.00 96.00 90 PRO A CA 1
ATOM 669 C C . PRO A 1 90 ? 15.269 8.571 -8.218 1.00 96.00 90 PRO A C 1
ATOM 671 O O . PRO A 1 90 ? 15.751 8.494 -9.347 1.00 96.00 90 PRO A O 1
ATOM 674 N N . VAL A 1 91 ? 15.529 7.666 -7.269 1.00 94.88 91 VAL A N 1
ATOM 675 C CA . VAL A 1 91 ? 16.407 6.508 -7.488 1.00 94.88 91 VAL A CA 1
ATOM 676 C C . VAL A 1 91 ? 15.821 5.570 -8.545 1.00 94.88 91 VAL A C 1
ATOM 678 O O . VAL A 1 91 ? 16.536 5.153 -9.455 1.00 94.88 91 VAL A O 1
ATOM 681 N N . SER A 1 92 ? 14.517 5.292 -8.477 1.00 92.25 92 SER A N 1
ATOM 682 C CA . SER A 1 92 ? 13.803 4.477 -9.464 1.00 92.25 92 SER A CA 1
ATOM 683 C C . SER A 1 92 ? 13.885 5.086 -10.866 1.00 92.25 92 SER A C 1
ATOM 685 O O . SER A 1 92 ? 14.233 4.389 -11.820 1.00 92.25 92 SER A O 1
ATOM 687 N N . PHE A 1 93 ? 13.685 6.405 -10.992 1.00 94.44 93 PHE A N 1
ATOM 688 C CA . PHE A 1 93 ? 13.879 7.112 -12.263 1.00 94.44 93 PHE A CA 1
ATOM 689 C C . PHE A 1 93 ? 15.322 7.015 -12.775 1.00 9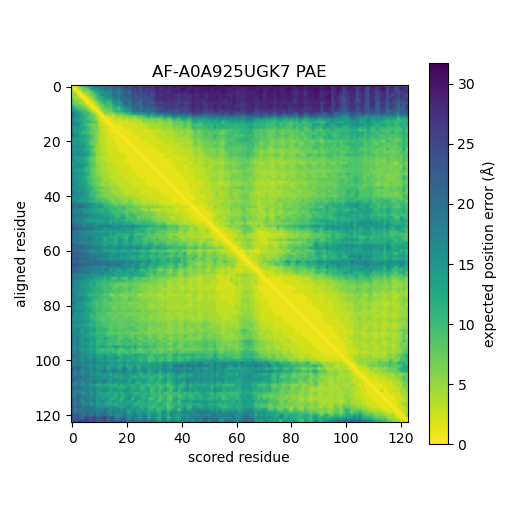4.44 93 PHE A C 1
ATOM 691 O O . PHE A 1 93 ? 15.530 6.773 -13.963 1.00 94.44 93 PHE A O 1
ATOM 698 N N . GLY A 1 94 ? 16.319 7.152 -11.897 1.00 92.44 94 GLY A N 1
ATOM 699 C CA . GLY A 1 94 ? 17.730 7.004 -12.262 1.00 92.44 94 GLY A CA 1
ATOM 700 C C . GLY A 1 94 ? 18.057 5.611 -12.809 1.00 92.44 94 GLY A C 1
ATOM 701 O O . GLY A 1 94 ? 18.713 5.491 -13.844 1.00 92.44 94 GLY A O 1
ATOM 702 N N . ILE A 1 95 ? 17.550 4.558 -12.163 1.00 89.12 95 ILE A N 1
ATOM 703 C CA . ILE A 1 95 ? 17.719 3.170 -12.618 1.00 89.12 95 ILE A CA 1
ATOM 704 C C . ILE A 1 95 ? 17.004 2.953 -13.955 1.00 89.12 95 ILE A C 1
ATOM 706 O O . ILE A 1 95 ? 17.584 2.357 -14.863 1.00 89.12 95 ILE A O 1
ATOM 710 N N . ALA A 1 96 ? 15.778 3.461 -14.104 1.00 89.19 96 ALA A N 1
ATOM 711 C CA . ALA A 1 96 ? 15.014 3.342 -15.341 1.00 89.19 96 ALA A CA 1
ATOM 712 C C . ALA A 1 96 ? 15.757 3.980 -16.525 1.00 89.19 96 ALA A C 1
ATOM 714 O O . ALA A 1 96 ? 15.977 3.306 -17.531 1.00 89.19 96 ALA A O 1
ATOM 715 N N . LEU A 1 97 ? 16.220 5.227 -16.376 1.00 91.31 97 LEU A N 1
ATOM 716 C CA . LEU A 1 97 ? 16.978 5.937 -17.412 1.00 91.31 97 LEU A CA 1
ATOM 717 C C . LEU A 1 97 ? 18.303 5.244 -17.742 1.00 91.31 97 LEU A C 1
ATOM 719 O O . LEU A 1 97 ? 18.670 5.126 -18.912 1.00 91.31 97 LEU A O 1
ATOM 723 N N . PHE A 1 98 ? 19.018 4.746 -16.730 1.00 88.56 98 PHE A N 1
ATOM 724 C CA . PHE A 1 98 ? 20.241 3.984 -16.957 1.00 88.56 98 PHE A CA 1
ATOM 725 C C . PHE A 1 98 ? 19.962 2.717 -17.775 1.00 88.56 98 PHE A C 1
ATOM 727 O O . PHE A 1 98 ? 20.672 2.441 -18.738 1.00 88.56 98 PHE A O 1
ATOM 734 N N . LEU A 1 99 ? 18.915 1.958 -17.445 1.00 85.50 99 LEU A N 1
ATOM 735 C CA . LEU A 1 99 ? 18.565 0.723 -18.151 1.00 85.50 99 LEU A CA 1
ATOM 736 C C . LEU A 1 99 ? 18.087 0.956 -19.593 1.00 85.50 99 LEU A C 1
ATOM 738 O O . LEU A 1 99 ? 18.366 0.121 -20.467 1.00 85.50 99 LEU A O 1
ATOM 742 N N . THR A 1 100 ? 17.398 2.066 -19.864 1.00 85.00 100 THR A N 1
ATOM 743 C CA . THR A 1 100 ? 16.908 2.394 -21.209 1.00 85.00 100 THR A CA 1
ATOM 744 C C . THR A 1 100 ? 18.014 2.950 -22.098 1.00 85.00 100 THR A C 1
ATOM 746 O O . THR A 1 100 ? 18.252 2.379 -23.163 1.00 85.00 100 THR A O 1
ATOM 749 N N . GLU A 1 101 ? 18.728 3.981 -21.640 1.00 86.81 101 GLU A N 1
ATOM 750 C CA . GLU A 1 101 ? 19.615 4.792 -22.488 1.00 86.81 101 GLU A CA 1
ATOM 751 C C . GLU A 1 101 ? 21.096 4.397 -22.405 1.00 86.81 101 GLU A C 1
ATOM 753 O O . GLU A 1 101 ? 21.820 4.487 -23.392 1.00 86.81 101 GLU A O 1
ATOM 758 N N . LEU A 1 102 ? 21.573 3.954 -21.237 1.00 82.50 102 LEU A N 1
ATOM 759 C CA . LEU A 1 102 ? 23.016 3.856 -20.953 1.00 82.50 102 LEU A CA 1
ATOM 760 C C . LEU A 1 102 ? 23.508 2.419 -20.721 1.00 82.50 102 LEU A C 1
ATOM 762 O O . LEU A 1 102 ? 24.710 2.154 -20.762 1.00 82.50 102 LEU A O 1
ATOM 766 N N . SER A 1 103 ? 22.602 1.479 -20.452 1.00 84.19 103 SER A N 1
ATOM 767 C CA . SER A 1 103 ? 22.965 0.150 -19.965 1.00 84.19 103 SER A CA 1
ATOM 768 C C . SER A 1 103 ? 23.452 -0.775 -21.089 1.00 84.19 103 SER A C 1
ATOM 770 O O . SER A 1 103 ? 22.741 -0.973 -22.085 1.00 84.19 103 SER A O 1
ATOM 772 N N . PRO A 1 104 ? 24.629 -1.413 -20.927 1.00 82.75 104 PRO A N 1
ATOM 773 C CA . PRO A 1 104 ? 25.128 -2.396 -21.876 1.00 82.75 104 PRO A CA 1
ATOM 774 C C . PRO A 1 104 ? 24.253 -3.661 -21.878 1.00 82.75 104 PRO A C 1
ATOM 776 O O . PRO A 1 104 ? 23.719 -4.082 -20.852 1.00 82.75 104 PRO A O 1
ATOM 779 N N . ALA A 1 105 ? 24.120 -4.307 -23.041 1.00 81.50 105 ALA A N 1
ATOM 780 C CA . ALA A 1 105 ? 23.151 -5.390 -23.267 1.00 81.50 105 ALA A CA 1
ATOM 781 C C . ALA A 1 105 ? 23.262 -6.581 -22.289 1.00 81.50 105 ALA A C 1
ATOM 783 O O . ALA A 1 105 ? 22.260 -7.237 -22.007 1.00 81.50 105 ALA A O 1
ATOM 784 N N . TRP A 1 106 ? 24.454 -6.845 -21.742 1.00 86.06 106 TRP A N 1
ATOM 785 C CA . TRP A 1 106 ? 24.687 -7.917 -20.769 1.00 86.06 106 TRP A CA 1
ATOM 786 C C . TRP A 1 106 ? 24.157 -7.596 -19.363 1.00 86.06 106 TRP A C 1
ATOM 788 O O . TRP A 1 106 ? 23.864 -8.517 -18.604 1.00 86.06 106 TRP A O 1
ATOM 798 N N . LEU A 1 107 ? 23.992 -6.31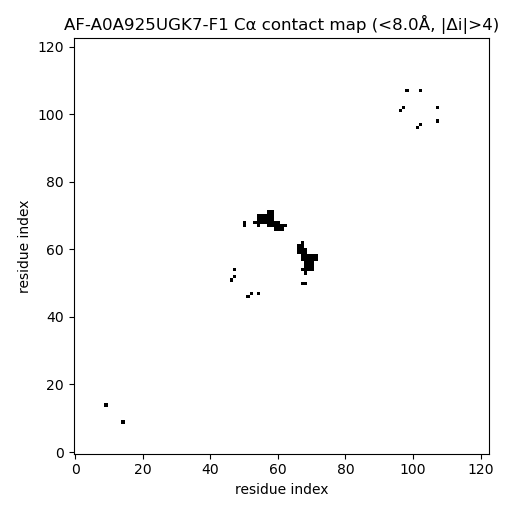4 -19.021 1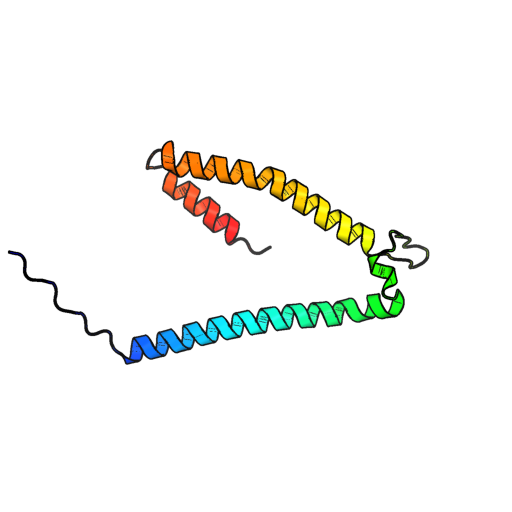.00 82.25 107 LEU A N 1
ATOM 799 C CA . LEU A 1 107 ? 23.621 -5.864 -17.680 1.00 82.25 107 LEU A CA 1
ATOM 800 C C . LEU A 1 107 ? 22.101 -5.694 -17.506 1.00 82.25 107 LEU A C 1
ATOM 802 O O . LEU A 1 107 ? 21.590 -5.835 -16.399 1.00 82.25 107 LEU A O 1
ATOM 806 N N . LYS A 1 108 ? 21.352 -5.478 -18.597 1.00 81.00 108 LYS A N 1
ATOM 807 C CA . LYS A 1 108 ? 19.886 -5.298 -18.563 1.00 81.00 108 LYS A CA 1
ATOM 808 C C . LYS A 1 108 ? 19.140 -6.491 -17.950 1.00 81.00 108 LYS A C 1
ATOM 810 O O . LYS A 1 108 ? 18.237 -6.300 -17.143 1.00 81.00 108 LYS A O 1
ATOM 815 N N . ARG A 1 109 ? 19.530 -7.719 -18.312 1.00 83.38 109 ARG A N 1
ATOM 816 C CA . ARG A 1 109 ? 18.899 -8.961 -17.821 1.00 83.38 109 ARG A CA 1
ATOM 817 C C . ARG A 1 109 ? 19.074 -9.194 -16.315 1.00 83.38 109 ARG A C 1
ATOM 819 O O . ARG A 1 109 ? 18.057 -9.362 -15.651 1.00 83.38 109 ARG A O 1
ATOM 826 N N . PRO A 1 110 ? 20.297 -9.212 -15.752 1.00 87.00 110 PRO A N 1
ATOM 827 C CA . PRO A 1 110 ? 20.471 -9.467 -14.323 1.00 87.00 110 PRO A CA 1
ATOM 828 C C . PRO A 1 110 ? 19.840 -8.378 -13.446 1.00 87.00 110 PRO A C 1
ATOM 830 O O . PRO A 1 110 ? 19.249 -8.706 -12.424 1.00 87.00 110 PRO A O 1
ATOM 833 N N . LEU A 1 111 ? 19.899 -7.105 -13.858 1.00 85.62 111 LEU A N 1
ATOM 834 C CA . LEU A 1 111 ? 19.254 -6.009 -13.126 1.00 85.62 111 LEU A CA 1
ATOM 835 C C . LEU A 1 111 ? 17.725 -6.104 -13.159 1.00 85.62 111 LEU A C 1
ATOM 837 O O . LEU A 1 111 ? 17.097 -5.926 -12.121 1.00 85.62 111 LEU A O 1
ATOM 841 N N . GLY A 1 112 ? 17.132 -6.428 -14.313 1.00 83.69 112 GLY A N 1
ATOM 842 C CA . GLY A 1 112 ? 15.687 -6.652 -14.414 1.00 83.69 112 GLY A CA 1
ATOM 843 C C . GLY A 1 112 ? 15.220 -7.783 -13.498 1.00 83.69 112 GLY A C 1
ATOM 844 O O . GLY A 1 112 ? 14.302 -7.590 -12.710 1.00 83.69 112 GLY A O 1
ATOM 845 N N . ILE A 1 113 ? 15.932 -8.916 -13.514 1.00 87.00 113 ILE A N 1
ATOM 846 C CA . ILE A 1 113 ? 15.646 -10.046 -12.620 1.00 87.00 113 ILE A CA 1
ATOM 847 C C . ILE A 1 113 ? 15.796 -9.630 -11.153 1.00 87.00 113 ILE A C 1
ATOM 849 O O . ILE A 1 113 ? 14.943 -9.964 -10.343 1.00 87.00 113 ILE A O 1
ATOM 853 N N . ALA A 1 114 ? 16.839 -8.880 -10.786 1.00 87.00 114 ALA A N 1
ATOM 854 C CA . ALA A 1 114 ? 17.023 -8.425 -9.409 1.00 87.00 114 ALA A CA 1
ATOM 855 C C . ALA A 1 114 ? 15.865 -7.532 -8.926 1.00 87.00 114 ALA A C 1
ATOM 857 O O . ALA A 1 114 ? 15.423 -7.679 -7.789 1.00 87.00 114 ALA A O 1
ATOM 858 N N . VAL A 1 115 ? 15.347 -6.649 -9.786 1.00 85.06 115 VAL A N 1
ATOM 859 C CA . VAL A 1 115 ? 14.181 -5.803 -9.480 1.00 85.06 115 VAL A CA 1
ATOM 860 C C . VAL A 1 115 ? 12.908 -6.641 -9.344 1.00 85.06 115 VAL A C 1
ATOM 862 O O . VAL A 1 115 ? 12.162 -6.461 -8.384 1.00 85.06 115 VAL A O 1
ATOM 865 N N . GLU A 1 116 ? 12.669 -7.581 -10.260 1.00 85.44 116 GLU A N 1
ATOM 866 C CA . GLU A 1 116 ? 11.517 -8.491 -10.198 1.00 85.44 116 GLU A CA 1
ATOM 867 C C . GLU A 1 116 ? 11.560 -9.381 -8.950 1.00 85.44 116 GLU A C 1
ATOM 869 O O . GLU A 1 116 ? 10.548 -9.551 -8.273 1.00 85.44 116 GLU A O 1
ATOM 874 N N . LEU A 1 117 ? 12.738 -9.905 -8.602 1.00 89.06 117 LEU A N 1
ATOM 875 C CA . LEU A 1 117 ? 12.938 -10.699 -7.393 1.00 89.06 117 LEU A CA 1
ATOM 876 C C . LEU A 1 117 ? 12.732 -9.864 -6.131 1.00 89.06 117 LEU A C 1
ATOM 878 O O . LEU A 1 117 ? 12.100 -10.354 -5.202 1.00 89.06 117 LEU A O 1
ATOM 882 N N . LEU A 1 118 ? 13.213 -8.615 -6.100 1.00 85.88 118 LEU A N 1
ATOM 883 C CA . LEU A 1 118 ? 12.987 -7.703 -4.977 1.00 85.88 118 LEU A CA 1
ATOM 884 C C . LEU A 1 118 ? 11.488 -7.439 -4.766 1.00 85.88 118 LEU A C 1
ATOM 886 O O . LEU A 1 118 ? 11.033 -7.409 -3.628 1.00 85.88 118 LEU A O 1
ATOM 890 N N . ALA A 1 119 ? 10.720 -7.298 -5.850 1.00 81.75 119 ALA A N 1
ATOM 891 C CA . ALA A 1 119 ? 9.268 -7.129 -5.791 1.00 81.75 119 ALA A CA 1
ATOM 892 C C . ALA A 1 119 ? 8.522 -8.409 -5.368 1.00 81.75 119 ALA A C 1
ATOM 894 O O . ALA A 1 119 ? 7.411 -8.327 -4.851 1.00 81.75 119 ALA A O 1
ATOM 895 N N . ALA A 1 120 ? 9.121 -9.581 -5.590 1.00 83.81 120 ALA A N 1
ATOM 896 C CA . ALA A 1 120 ? 8.543 -10.875 -5.244 1.00 83.81 120 ALA A CA 1
ATOM 897 C C . ALA A 1 120 ? 8.859 -11.337 -3.809 1.00 83.81 120 ALA A C 1
ATOM 899 O O . ALA A 1 120 ? 8.340 -12.374 -3.390 1.00 83.81 120 ALA A O 1
ATOM 900 N N . VAL A 1 121 ? 9.706 -10.619 -3.057 1.00 82.56 121 VAL A N 1
ATOM 901 C CA . VAL A 1 121 ? 10.029 -10.984 -1.669 1.00 82.56 121 VAL A CA 1
ATOM 902 C C . VAL A 1 121 ? 8.763 -10.886 -0.804 1.00 82.56 121 VAL A C 1
ATOM 904 O O . VAL A 1 121 ? 8.148 -9.820 -0.760 1.00 82.56 121 VAL A O 1
ATOM 907 N N . PRO A 1 122 ? 8.372 -11.958 -0.091 1.00 61.34 122 PRO A N 1
ATOM 908 C CA . PRO A 1 122 ? 7.268 -11.892 0.858 1.00 61.34 122 PRO A CA 1
ATOM 909 C C . PRO A 1 122 ? 7.690 -11.048 2.071 1.00 61.34 122 PRO A C 1
ATOM 911 O O . PRO A 1 122 ? 8.661 -11.389 2.750 1.00 61.34 122 PRO A O 1
ATOM 914 N N . SER A 1 123 ? 6.981 -9.944 2.313 1.00 44.91 123 SER A N 1
ATOM 915 C CA . SER A 1 123 ? 7.174 -9.030 3.450 1.00 44.91 123 SER A CA 1
ATOM 916 C C . SER A 1 123 ? 6.181 -9.283 4.574 1.00 44.91 123 SER A C 1
ATOM 918 O O . SER A 1 123 ? 4.984 -9.432 4.229 1.00 44.91 123 SER A O 1
#

Solvent-accessible surface area (backbone atoms only — not comparable to full-atom values): 7186 Å² total; per-residue (Å²): 138,84,79,81,82,78,83,77,79,72,56,69,66,58,57,51,52,50,51,50,52,53,51,49,51,52,52,48,53,53,50,48,52,51,47,52,52,51,52,50,51,62,68,46,43,62,58,42,68,75,51,35,81,58,21,63,73,29,68,50,78,38,82,90,77,76,41,68,27,45,27,52,59,53,50,50,53,52,52,53,53,49,55,48,47,66,52,49,52,59,52,50,51,52,51,50,51,38,54,72,77,68,50,55,84,82,54,49,57,62,53,50,50,52,53,54,50,62,73,65,57,90,128